Protein AF-A0A7S2YG00-F1 (afdb_monomer)

InterPro domains:
  IPR053159 Hybrid Signal Transduction Histidine Kinase [PTHR43642] (4-120)

Sequence (127 aa):
LPLKASKLNVMMEFVKVRLGLLGKTDEEILALPPMTNHRKMQCMEFLSLGFISSFRQKLPLTPVYAYRSVLLSLRYGIHETTAISLAVYAMTLCGLHIDVNEGYRYGRLALEMADRSNSPKVISLAY

Solvent-accessible surface area (backbone atoms only — not comparable to full-atom values): 6929 Å² total; per-residue (Å²): 131,81,93,74,69,47,73,65,54,44,50,53,40,51,50,51,40,52,62,73,48,59,93,61,51,72,66,61,62,70,65,45,52,69,49,73,53,64,73,55,52,53,48,47,53,53,30,49,54,50,24,56,57,26,51,78,68,67,41,91,55,28,63,44,32,26,34,51,41,39,53,46,27,77,73,53,20,45,50,83,63,36,26,62,15,34,32,52,51,12,48,48,24,42,77,68,67,74,40,52,67,62,11,51,50,35,36,52,51,17,50,54,47,41,69,73,59,78,45,71,68,51,57,65,74,74,109

Organism: NCBI:txid265537

Radius of gyration: 13.66 Å; Cα contacts (8 Å, |Δi|>4): 137; chains: 1; bounding box: 35×29×36 Å

Nearest PDB structures (foldseek):
  3u3w-assembly1_B  TM=5.295E-01  e=7.340E+00  Bacillus thuringiensis Bt407
  5jub-assembly1_B  TM=4.448E-01  e=6.610E+00  Streptococcus thermophilus LMD-9
  6az6-assembly1_B  TM=2.942E-01  e=1.609E+00  Streptococcus agalactiae
  6az6-assembly1_A  TM=2.930E-01  e=3.528E+00  Streptococcus agalactiae

pLDDT: mean 88.35, std 15.36, range [32.62, 98.19]

Mean 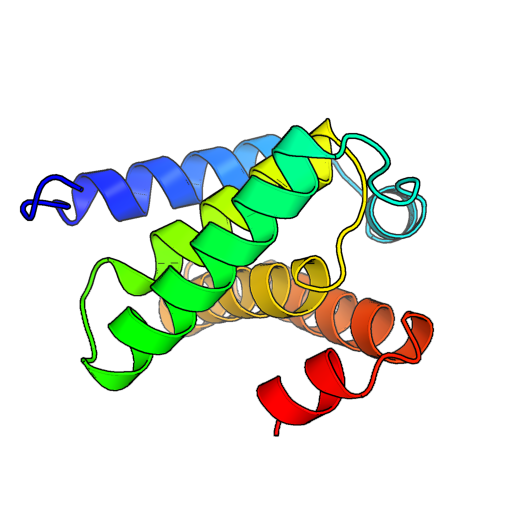predicted aligned error: 5.22 Å

Foldseek 3Di:
DPPDPDPVNVVVLLVVLCVLCPPPDLVNLLPFAAFDDPVLLVLLVVLVVVLVVCVVVVNPCNLSSLSVNCVSCSPRNDDLCVLVSLLSSLCCCCVVVVHPVVSVVSNVSSVVSNVVVPDVVSVVVVD

Secondary structure (DSSP, 8-state):
--S---HHHHHHHHHHHHHHHTT--HHHHHTPPBP--HHHHHHHHHHHHHHHHHHHTT-TTHHHHHHHHHHHHHHH-B-TTHHHHHHHHHHHHHHTTS-HHHHHHHHHHHHHHHHHH--HHHHHHH-

Structure (mmCIF, N/CA/C/O backbone):
data_AF-A0A7S2YG00-F1
#
_entry.id   AF-A0A7S2YG00-F1
#
loop_
_atom_site.group_PDB
_atom_site.id
_atom_site.type_symbol
_atom_site.label_atom_id
_atom_site.label_alt_id
_atom_site.label_comp_id
_atom_site.label_asym_id
_atom_site.label_entity_id
_atom_site.label_seq_id
_atom_site.pdbx_PDB_ins_code
_atom_site.Cartn_x
_atom_site.Cartn_y
_atom_site.Cartn_z
_atom_site.occupancy
_atom_site.B_iso_or_equiv
_atom_site.auth_seq_id
_atom_site.auth_comp_id
_atom_site.auth_asym_id
_atom_site.auth_atom_id
_atom_site.pdbx_PDB_model_num
ATOM 1 N N . LEU A 1 1 ? 19.460 -10.970 3.753 1.00 44.06 1 LEU A N 1
ATOM 2 C CA . LEU A 1 1 ? 18.571 -11.145 2.576 1.00 44.06 1 LEU A CA 1
ATOM 3 C C . LEU A 1 1 ? 19.381 -11.760 1.439 1.00 44.06 1 LEU A C 1
ATOM 5 O O . LEU A 1 1 ? 20.528 -11.353 1.299 1.00 44.06 1 LEU A O 1
ATOM 9 N N . PRO A 1 2 ? 18.857 -12.705 0.637 1.00 36.28 2 PRO A N 1
ATOM 10 C CA . PRO A 1 2 ? 19.621 -13.251 -0.478 1.00 36.28 2 PRO A CA 1
ATOM 11 C C . PRO A 1 2 ? 19.744 -12.197 -1.589 1.00 36.28 2 PRO A C 1
ATOM 13 O O . PRO A 1 2 ? 18.747 -11.685 -2.092 1.00 36.28 2 PRO A O 1
ATOM 16 N N . LEU A 1 3 ? 20.985 -11.891 -1.973 1.00 48.59 3 LEU A N 1
ATOM 17 C CA . LEU A 1 3 ? 21.408 -10.865 -2.942 1.00 48.59 3 LEU A CA 1
ATOM 18 C C . LEU A 1 3 ? 21.035 -11.164 -4.416 1.00 48.59 3 LEU A C 1
ATOM 20 O O . LEU A 1 3 ? 21.510 -10.492 -5.324 1.00 48.59 3 LEU A O 1
ATOM 24 N N . LYS A 1 4 ? 20.158 -12.143 -4.676 1.00 49.31 4 LYS A N 1
ATOM 25 C CA . LYS A 1 4 ? 19.622 -12.467 -6.011 1.00 49.31 4 LYS A CA 1
ATOM 26 C C . LYS A 1 4 ? 18.100 -12.334 -6.028 1.00 49.31 4 LYS A C 1
ATOM 28 O O . LYS A 1 4 ? 17.365 -13.298 -6.226 1.00 49.31 4 LYS A O 1
ATOM 33 N N . ALA A 1 5 ? 17.608 -11.118 -5.825 1.00 54.69 5 ALA A N 1
ATOM 34 C CA . ALA A 1 5 ? 16.251 -10.790 -6.235 1.00 54.69 5 ALA A CA 1
ATOM 35 C C . ALA A 1 5 ? 16.222 -10.707 -7.771 1.00 54.69 5 ALA A C 1
ATOM 37 O O . ALA A 1 5 ? 16.642 -9.719 -8.365 1.00 54.69 5 ALA A O 1
ATOM 38 N N . SER A 1 6 ? 15.783 -11.787 -8.417 1.00 74.69 6 SER A N 1
ATOM 39 C CA . SER A 1 6 ? 15.516 -11.810 -9.858 1.00 74.69 6 SER A CA 1
ATOM 40 C C . SER A 1 6 ? 14.376 -10.840 -10.197 1.00 74.69 6 SER A C 1
ATOM 42 O O . SER A 1 6 ? 13.470 -10.660 -9.382 1.00 74.69 6 SER A O 1
ATOM 44 N N . LYS A 1 7 ? 14.361 -10.267 -11.411 1.00 78.88 7 LYS A N 1
ATOM 45 C CA . LYS A 1 7 ? 13.209 -9.506 -11.945 1.00 78.88 7 LYS A CA 1
ATOM 46 C C . LYS A 1 7 ? 11.885 -10.271 -11.771 1.00 78.88 7 LYS A C 1
ATOM 48 O O . LYS A 1 7 ? 10.855 -9.661 -11.509 1.00 78.88 7 LYS A O 1
ATOM 53 N N . LEU A 1 8 ? 11.935 -11.607 -11.820 1.00 84.62 8 LEU A N 1
ATOM 54 C CA . LEU A 1 8 ? 10.800 -12.492 -11.537 1.00 84.62 8 LEU A CA 1
ATOM 55 C C . LEU A 1 8 ? 10.224 -12.290 -10.133 1.00 84.62 8 LEU A C 1
ATOM 57 O O . LEU A 1 8 ? 9.010 -12.272 -9.975 1.00 84.62 8 LEU A O 1
ATOM 61 N N . ASN A 1 9 ? 11.066 -12.096 -9.117 1.00 84.56 9 ASN A N 1
ATOM 62 C CA . ASN A 1 9 ? 10.594 -11.863 -7.754 1.00 84.56 9 ASN A CA 1
ATOM 63 C C . ASN A 1 9 ? 9.840 -10.538 -7.660 1.00 84.56 9 ASN A C 1
ATOM 65 O O . ASN A 1 9 ? 8.778 -10.496 -7.054 1.00 84.56 9 ASN A O 1
ATOM 69 N N . VAL A 1 10 ? 10.348 -9.483 -8.302 1.00 90.38 10 VAL A N 1
ATOM 70 C CA . VAL A 1 10 ? 9.665 -8.180 -8.348 1.00 90.38 10 VAL A CA 1
ATOM 71 C C . VAL A 1 10 ? 8.291 -8.322 -9.004 1.00 90.38 10 VAL A C 1
ATOM 73 O O . VAL A 1 10 ? 7.295 -7.884 -8.434 1.00 90.38 10 VAL A O 1
ATOM 76 N N . MET A 1 11 ? 8.225 -9.019 -10.142 1.00 91.25 11 MET A N 1
ATOM 77 C CA . MET A 1 11 ? 6.967 -9.289 -10.845 1.00 91.25 11 MET A CA 1
ATOM 78 C C . MET A 1 11 ? 5.991 -10.120 -10.006 1.00 91.25 11 MET A C 1
ATOM 80 O O . MET A 1 11 ? 4.809 -9.796 -9.940 1.00 91.25 11 MET A O 1
ATOM 84 N N . MET A 1 12 ? 6.463 -11.167 -9.324 1.00 93.06 12 MET A N 1
ATOM 85 C CA . MET A 1 12 ? 5.615 -11.981 -8.447 1.00 93.06 12 MET A CA 1
ATOM 86 C C . MET A 1 12 ? 5.030 -11.161 -7.295 1.00 93.06 12 MET A C 1
ATOM 88 O O . MET A 1 12 ? 3.866 -11.336 -6.948 1.00 93.06 12 MET A O 1
ATOM 92 N N . GLU A 1 13 ? 5.819 -10.276 -6.689 1.00 94.94 13 GLU A N 1
ATOM 93 C CA . GLU A 1 13 ? 5.339 -9.401 -5.618 1.00 94.94 13 GLU A CA 1
ATOM 94 C C . GLU A 1 13 ? 4.338 -8.363 -6.129 1.00 94.94 13 GLU A C 1
ATOM 96 O O . GLU A 1 13 ? 3.309 -8.151 -5.490 1.00 94.94 13 GLU A O 1
ATOM 101 N N . PHE A 1 14 ? 4.572 -7.799 -7.314 1.00 95.56 14 PHE A N 1
ATOM 102 C CA . PHE A 1 14 ? 3.615 -6.919 -7.980 1.00 95.56 14 PHE A CA 1
ATOM 103 C C . PHE A 1 14 ? 2.267 -7.619 -8.227 1.00 95.56 14 PHE A C 1
ATOM 105 O O . PHE A 1 14 ? 1.215 -7.090 -7.869 1.00 95.56 14 PHE A O 1
ATOM 112 N N . VAL A 1 15 ? 2.284 -8.845 -8.766 1.00 96.44 15 VAL A N 1
ATOM 113 C CA . VAL A 1 15 ? 1.059 -9.628 -9.009 1.00 96.44 15 VAL A CA 1
ATOM 114 C C . VAL A 1 15 ? 0.312 -9.914 -7.707 1.00 96.44 15 VAL A C 1
ATOM 116 O O . VAL A 1 15 ? -0.911 -9.806 -7.675 1.00 96.44 15 VAL A O 1
ATOM 119 N N . LYS A 1 16 ? 1.017 -10.229 -6.614 1.00 98.00 16 LYS A N 1
ATOM 120 C CA . LYS A 1 16 ? 0.378 -10.429 -5.304 1.00 98.00 16 LYS A CA 1
ATOM 121 C C . LYS A 1 16 ? -0.336 -9.173 -4.822 1.00 98.00 16 LYS A C 1
ATOM 123 O O . LYS A 1 16 ? -1.444 -9.291 -4.312 1.00 98.00 16 LYS A O 1
ATOM 128 N N . VAL A 1 17 ? 0.275 -7.996 -4.977 1.00 97.94 17 VAL A N 1
ATOM 129 C CA . VAL A 1 17 ? -0.371 -6.723 -4.620 1.00 97.94 17 VAL A CA 1
ATOM 130 C C . VAL A 1 17 ? -1.628 -6.521 -5.455 1.00 97.94 17 VAL A C 1
ATOM 132 O O . VAL A 1 17 ? -2.689 -6.274 -4.891 1.00 97.94 17 VAL A O 1
ATOM 135 N N . ARG A 1 18 ? -1.539 -6.723 -6.774 1.00 97.25 18 ARG A N 1
ATOM 136 C CA . ARG A 1 18 ? -2.689 -6.600 -7.674 1.00 97.25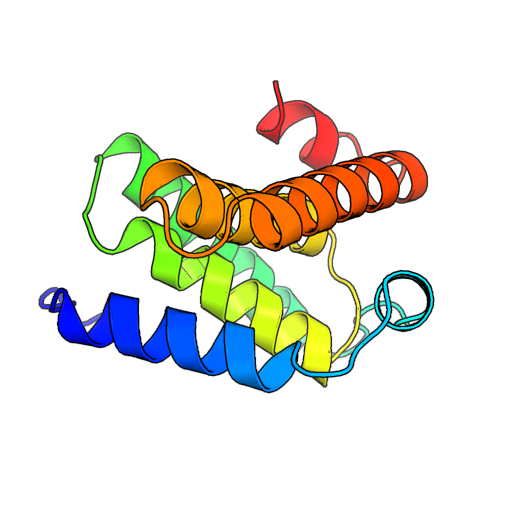 18 ARG A CA 1
ATOM 137 C C . ARG A 1 18 ? -3.835 -7.531 -7.279 1.00 97.25 18 ARG A C 1
ATOM 139 O O . ARG A 1 18 ? -4.975 -7.096 -7.231 1.00 97.25 18 ARG A O 1
ATOM 146 N N . LEU A 1 19 ? -3.537 -8.788 -6.947 1.00 97.75 19 LEU A N 1
ATOM 147 C CA . LEU A 1 19 ? -4.538 -9.744 -6.462 1.00 97.75 19 LEU A CA 1
ATOM 148 C C . LEU A 1 19 ? -5.104 -9.358 -5.090 1.00 97.75 19 LEU A C 1
ATOM 150 O O . LEU A 1 19 ? -6.294 -9.526 -4.859 1.00 97.75 19 LEU A O 1
ATOM 154 N N . GLY A 1 20 ? -4.275 -8.836 -4.183 1.00 97.38 20 GLY A N 1
ATOM 155 C CA . GLY A 1 20 ? -4.716 -8.393 -2.858 1.00 97.38 20 GLY A CA 1
ATOM 156 C C . GLY A 1 20 ? -5.608 -7.148 -2.889 1.00 97.38 20 GLY A C 1
ATOM 157 O O . GLY A 1 20 ? -6.434 -6.969 -1.994 1.00 97.38 20 GLY A O 1
ATOM 158 N N . LEU A 1 21 ? -5.444 -6.307 -3.911 1.00 97.00 21 LEU A N 1
ATOM 159 C CA . LEU A 1 21 ? -6.238 -5.100 -4.144 1.00 97.00 21 LEU A CA 1
ATOM 160 C C . LEU A 1 21 ? -7.430 -5.326 -5.083 1.00 97.00 21 LEU A C 1
ATOM 162 O O . LEU A 1 21 ? -8.298 -4.459 -5.179 1.00 97.00 21 LEU A O 1
ATOM 166 N N . LEU A 1 22 ? -7.487 -6.470 -5.770 1.00 95.50 22 LEU A N 1
ATOM 167 C CA . LEU A 1 22 ? -8.528 -6.759 -6.746 1.00 95.50 22 LEU A CA 1
ATOM 168 C C . LEU A 1 22 ? -9.913 -6.680 -6.095 1.00 95.50 22 LEU A C 1
ATOM 170 O O . LEU A 1 22 ? -10.186 -7.356 -5.104 1.00 95.50 22 LEU A O 1
ATOM 174 N N . GLY A 1 23 ? -10.781 -5.857 -6.681 1.00 94.19 23 GLY A N 1
ATOM 175 C CA . GLY A 1 23 ? -12.154 -5.665 -6.217 1.00 94.19 23 GLY A CA 1
ATOM 176 C C . GLY A 1 23 ? -12.301 -4.790 -4.971 1.00 94.19 23 GLY A C 1
ATOM 177 O O . GLY A 1 23 ? -13.428 -4.623 -4.524 1.00 94.19 23 GLY A O 1
ATOM 178 N N . LYS A 1 24 ? -11.213 -4.228 -4.422 1.00 96.31 24 LYS A N 1
ATOM 179 C CA . LYS A 1 24 ? -11.286 -3.303 -3.284 1.00 96.31 24 LYS A CA 1
ATOM 180 C C . LYS A 1 24 ? -11.560 -1.880 -3.743 1.00 96.31 24 LYS A C 1
ATOM 182 O O . LYS A 1 24 ? -10.875 -1.409 -4.655 1.00 96.31 24 LYS A O 1
ATOM 187 N N . THR A 1 25 ? -12.498 -1.187 -3.105 1.00 97.31 25 THR A N 1
ATOM 188 C CA . THR A 1 25 ? -12.720 0.250 -3.339 1.00 97.31 25 THR A CA 1
ATOM 189 C C . THR A 1 25 ? -11.741 1.100 -2.532 1.00 97.31 25 THR A C 1
ATOM 191 O O . THR A 1 25 ? -11.085 0.617 -1.607 1.00 97.31 25 THR A O 1
ATOM 194 N N . ASP A 1 26 ? -11.612 2.376 -2.884 1.00 96.38 26 ASP A N 1
ATOM 195 C CA . ASP A 1 26 ? -10.723 3.297 -2.169 1.00 96.38 26 ASP A CA 1
ATOM 196 C C . ASP A 1 26 ? -11.204 3.515 -0.730 1.00 96.38 26 ASP A C 1
ATOM 198 O O . ASP A 1 26 ? -10.401 3.516 0.204 1.00 96.38 26 ASP A O 1
ATOM 202 N N . GLU A 1 27 ? -12.521 3.579 -0.533 1.00 96.06 27 GLU A N 1
ATOM 203 C CA . GLU A 1 27 ? -13.164 3.696 0.773 1.00 96.06 27 GLU A CA 1
ATOM 204 C C . GLU A 1 27 ? -12.869 2.482 1.655 1.00 96.06 27 GLU A C 1
ATOM 206 O O . GLU A 1 27 ? -12.544 2.645 2.829 1.00 96.06 27 GLU A O 1
ATOM 211 N N . GLU A 1 28 ? -12.923 1.267 1.100 1.00 96.88 28 GLU A N 1
ATOM 212 C CA . GLU A 1 28 ? -12.600 0.044 1.841 1.00 96.88 28 GLU A CA 1
ATOM 213 C C . GLU A 1 28 ? -11.140 0.016 2.297 1.00 96.88 28 GLU A C 1
ATOM 215 O O . GLU A 1 28 ? -10.842 -0.440 3.402 1.00 96.88 28 GLU A O 1
ATOM 220 N N . ILE A 1 29 ? -10.218 0.500 1.460 1.00 96.31 29 ILE A N 1
ATOM 221 C CA . ILE A 1 29 ? -8.795 0.550 1.804 1.00 96.31 29 ILE A CA 1
ATOM 222 C C . ILE A 1 29 ? -8.548 1.650 2.851 1.00 96.31 29 ILE A C 1
ATOM 224 O O . ILE A 1 29 ? -7.804 1.421 3.804 1.00 96.31 29 ILE A O 1
ATOM 228 N N . LEU A 1 30 ? -9.189 2.817 2.724 1.00 94.19 30 LEU A N 1
ATOM 229 C CA . LEU A 1 30 ? -9.111 3.912 3.704 1.00 94.19 30 LEU A CA 1
ATOM 230 C C . LEU A 1 30 ? -9.740 3.555 5.053 1.00 94.19 30 LEU A C 1
ATOM 232 O O . LEU A 1 30 ? -9.316 4.083 6.079 1.00 94.19 30 LEU A O 1
ATOM 236 N N . ALA A 1 31 ? -10.739 2.673 5.056 1.00 95.50 31 ALA A N 1
ATOM 237 C CA . ALA A 1 31 ? -11.417 2.200 6.257 1.00 95.50 31 ALA A CA 1
ATOM 238 C C . ALA A 1 31 ? -10.669 1.066 6.981 1.00 95.50 31 ALA A C 1
ATOM 240 O O . ALA A 1 31 ? -11.128 0.611 8.032 1.00 95.50 31 ALA A O 1
ATOM 241 N N . LEU A 1 32 ? -9.530 0.592 6.454 1.00 95.38 32 LEU A N 1
ATOM 242 C CA . LEU A 1 32 ? -8.724 -0.412 7.145 1.00 95.38 32 LEU A CA 1
ATOM 243 C C . LEU A 1 32 ? -8.298 0.108 8.531 1.00 95.38 32 LEU A C 1
ATOM 245 O O . LEU A 1 32 ? -7.829 1.243 8.651 1.00 95.38 32 LEU A O 1
ATOM 249 N N . PRO A 1 33 ? -8.416 -0.715 9.590 1.00 95.50 33 PRO A N 1
ATOM 250 C CA . PRO A 1 33 ? -8.050 -0.294 10.936 1.00 95.50 33 PRO A CA 1
ATOM 251 C C . PRO A 1 33 ? -6.542 -0.023 11.028 1.00 95.50 33 PRO A C 1
ATOM 253 O O . PRO A 1 33 ? -5.775 -0.572 10.233 1.00 95.50 33 PRO A O 1
ATOM 256 N N . PRO A 1 34 ? -6.074 0.763 12.012 1.00 95.06 34 PRO A N 1
ATOM 257 C CA . PRO A 1 34 ? -4.645 0.921 12.256 1.00 95.06 34 PRO A CA 1
ATOM 258 C C . PRO A 1 34 ? -3.990 -0.424 12.605 1.00 95.06 34 PRO A C 1
ATOM 260 O O . PRO A 1 34 ? -4.593 -1.285 13.250 1.00 95.06 34 PRO A O 1
ATOM 263 N N . MET A 1 35 ? -2.735 -0.606 12.194 1.00 95.88 35 MET A N 1
ATOM 264 C CA . MET A 1 35 ? -1.971 -1.815 12.490 1.00 95.88 35 MET A CA 1
ATOM 265 C C . MET A 1 35 ? -1.633 -1.897 13.982 1.00 95.88 35 MET A C 1
ATOM 267 O O . MET A 1 35 ? -0.881 -1.075 14.495 1.00 95.88 35 MET A O 1
ATOM 271 N N . THR A 1 36 ? -2.135 -2.926 14.669 1.00 96.25 36 THR A N 1
ATOM 272 C CA . THR A 1 36 ? -1.922 -3.126 16.119 1.00 96.25 36 THR A CA 1
ATOM 273 C C . THR A 1 36 ? -0.915 -4.229 16.450 1.00 96.25 36 THR A C 1
ATOM 275 O O . THR A 1 36 ? -0.416 -4.318 17.570 1.00 96.25 36 THR A O 1
ATOM 278 N N . ASN A 1 37 ? -0.581 -5.097 15.491 1.00 97.38 37 ASN A N 1
ATOM 279 C CA . ASN A 1 37 ? 0.358 -6.188 15.730 1.00 97.38 37 ASN A CA 1
ATOM 280 C C . ASN A 1 37 ? 1.808 -5.673 15.763 1.00 97.38 37 ASN A C 1
ATOM 282 O O . ASN A 1 37 ? 2.409 -5.443 14.712 1.00 97.38 37 ASN A O 1
ATOM 286 N N . HIS A 1 38 ? 2.401 -5.590 16.957 1.00 95.81 38 HIS A N 1
ATOM 287 C CA . HIS A 1 38 ? 3.765 -5.084 17.164 1.00 95.81 38 HIS A CA 1
ATOM 288 C C . HIS A 1 38 ? 4.830 -5.756 16.288 1.00 95.81 38 HIS A C 1
ATOM 290 O O . HIS A 1 38 ? 5.696 -5.080 15.734 1.00 95.81 38 HIS A O 1
ATOM 296 N N . ARG A 1 39 ? 4.757 -7.080 16.100 1.00 97.19 39 ARG A N 1
ATOM 297 C CA . ARG A 1 39 ? 5.722 -7.798 15.255 1.00 97.19 39 ARG A CA 1
ATOM 298 C C . ARG A 1 39 ? 5.605 -7.369 13.794 1.00 97.19 39 ARG A C 1
ATOM 300 O O . ARG A 1 39 ? 6.608 -7.315 13.090 1.00 97.19 39 ARG A O 1
ATOM 307 N N . LYS A 1 40 ? 4.391 -7.075 13.321 1.00 97.38 40 LYS A N 1
ATOM 308 C CA . LYS A 1 40 ? 4.166 -6.588 11.955 1.00 97.38 40 LYS A CA 1
ATOM 309 C C . LYS A 1 40 ? 4.589 -5.140 11.797 1.00 97.38 40 LYS A C 1
ATOM 311 O O . LYS A 1 40 ? 5.250 -4.861 10.808 1.00 97.38 40 LYS A O 1
ATOM 316 N N . MET A 1 41 ? 4.348 -4.284 12.787 1.00 96.81 41 MET A N 1
ATOM 317 C CA . MET A 1 41 ? 4.870 -2.913 12.788 1.00 96.81 41 MET A CA 1
ATOM 318 C C . MET A 1 41 ? 6.401 -2.902 12.676 1.00 96.81 41 MET A C 1
ATOM 320 O O . MET A 1 41 ? 6.952 -2.249 11.800 1.00 96.81 41 MET A O 1
ATOM 324 N N . GLN A 1 42 ? 7.102 -3.735 13.452 1.00 96.56 42 GLN A N 1
ATOM 325 C CA . GLN A 1 42 ? 8.559 -3.892 13.323 1.00 96.56 42 GLN A CA 1
ATOM 326 C C . GLN A 1 42 ? 8.986 -4.394 11.935 1.00 96.56 42 GLN A C 1
ATOM 328 O O . GLN A 1 42 ? 10.012 -3.968 11.404 1.00 96.56 42 GLN A O 1
ATOM 333 N N . CYS A 1 43 ? 8.207 -5.290 11.316 1.00 97.06 43 CYS A N 1
ATOM 334 C CA . CYS A 1 43 ? 8.445 -5.670 9.925 1.00 97.06 43 CYS A CA 1
ATOM 335 C C . CYS A 1 43 ? 8.267 -4.480 8.971 1.00 97.06 43 CYS A C 1
ATOM 337 O O . CYS A 1 43 ? 9.070 -4.349 8.053 1.00 97.06 43 CYS A O 1
ATOM 339 N N . MET A 1 44 ? 7.265 -3.618 9.176 1.00 96.44 44 MET A N 1
ATOM 340 C CA . MET A 1 44 ? 7.065 -2.416 8.357 1.00 96.44 44 MET A CA 1
ATOM 341 C C . MET A 1 44 ? 8.260 -1.462 8.461 1.00 96.44 44 MET A C 1
ATOM 343 O O . MET A 1 44 ? 8.733 -0.983 7.432 1.00 96.44 44 MET A O 1
ATOM 347 N N . GLU A 1 45 ? 8.803 -1.253 9.664 1.00 94.31 45 GLU A N 1
ATOM 348 C CA . GLU A 1 45 ? 10.020 -0.452 9.877 1.00 94.31 45 GLU A CA 1
ATOM 349 C C . GLU A 1 45 ? 11.225 -1.033 9.131 1.00 94.31 45 GLU A C 1
ATOM 351 O O . GLU A 1 45 ? 11.937 -0.330 8.412 1.00 94.31 45 GLU A O 1
ATOM 356 N N . PHE A 1 46 ? 11.425 -2.349 9.230 1.00 95.62 46 PHE A N 1
ATOM 357 C CA . PHE A 1 46 ? 12.494 -3.031 8.507 1.00 95.62 46 PHE A CA 1
ATOM 358 C C . PHE A 1 46 ? 12.359 -2.874 6.986 1.00 95.62 46 PHE A C 1
ATOM 360 O O . PHE A 1 46 ? 13.341 -2.594 6.294 1.00 95.62 46 PHE A O 1
ATOM 367 N N . LEU A 1 47 ? 11.142 -3.039 6.457 1.00 95.19 47 LEU A N 1
ATOM 368 C CA . LEU A 1 47 ? 10.862 -2.850 5.035 1.00 95.19 47 LEU A CA 1
ATOM 369 C C . LEU A 1 47 ? 11.110 -1.398 4.609 1.00 95.19 47 LEU A C 1
ATOM 371 O O . LEU A 1 47 ? 11.684 -1.183 3.546 1.00 95.19 47 LEU A O 1
ATOM 375 N N . SER A 1 48 ? 10.751 -0.420 5.443 1.00 93.38 48 SER A N 1
ATOM 376 C CA . SER A 1 48 ? 10.995 1.008 5.203 1.00 93.38 48 SER A CA 1
ATOM 377 C C . SER A 1 48 ? 12.488 1.329 5.088 1.00 93.38 48 SER A C 1
ATOM 379 O O . SER A 1 48 ? 12.937 1.928 4.110 1.00 93.38 48 SER A O 1
ATOM 381 N N . LEU A 1 49 ? 13.294 0.844 6.036 1.00 93.12 49 LEU A N 1
ATOM 382 C CA . LEU A 1 49 ? 14.749 1.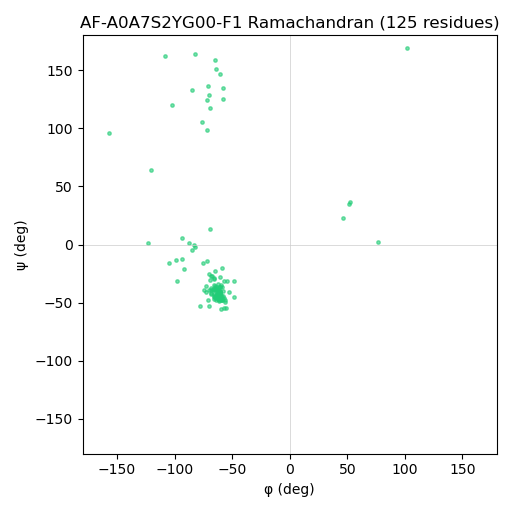009 6.003 1.00 93.12 49 LEU A CA 1
ATOM 383 C C . LEU A 1 49 ? 15.371 0.329 4.775 1.00 93.12 49 LEU A C 1
ATOM 385 O O . LEU A 1 49 ? 16.232 0.906 4.104 1.00 93.12 49 LEU A O 1
ATOM 389 N N . GLY A 1 50 ? 14.907 -0.882 4.450 1.00 92.25 50 GLY A N 1
ATOM 390 C CA . GLY A 1 50 ? 15.315 -1.608 3.248 1.00 92.25 50 GLY A CA 1
ATOM 391 C C . GLY A 1 50 ? 14.972 -0.852 1.964 1.00 92.25 50 GLY A C 1
ATOM 392 O O . GLY A 1 50 ? 15.813 -0.748 1.065 1.00 92.25 50 GLY A O 1
ATOM 393 N N . PHE A 1 51 ? 13.777 -0.263 1.898 1.00 92.81 51 PHE A N 1
ATOM 394 C CA . PHE A 1 51 ? 13.335 0.579 0.792 1.00 92.81 51 PHE A CA 1
ATOM 395 C C . PHE A 1 51 ? 14.257 1.789 0.613 1.00 92.81 51 PHE A C 1
ATOM 397 O O . PHE A 1 51 ? 14.846 1.936 -0.452 1.00 92.81 51 PHE A O 1
ATOM 404 N N . ILE A 1 52 ? 14.472 2.596 1.656 1.00 90.75 52 ILE A N 1
ATOM 405 C CA . ILE A 1 52 ? 15.306 3.809 1.580 1.00 90.75 52 ILE A CA 1
ATOM 406 C C . ILE A 1 52 ? 16.740 3.471 1.144 1.00 90.75 52 ILE A C 1
ATOM 408 O O . ILE A 1 52 ? 17.305 4.123 0.262 1.00 90.75 52 ILE A O 1
ATOM 412 N N . SER A 1 53 ? 17.332 2.432 1.740 1.00 91.25 53 SER A N 1
ATOM 413 C CA . SER A 1 53 ? 18.697 1.999 1.425 1.00 91.25 53 SER A CA 1
ATOM 414 C C . SER A 1 53 ? 18.839 1.511 -0.021 1.00 91.25 53 SER A C 1
ATOM 416 O O . SER A 1 53 ? 19.787 1.882 -0.719 1.00 91.25 53 SER A O 1
ATOM 418 N N . SER A 1 54 ? 17.888 0.700 -0.494 1.00 90.81 54 SER A N 1
ATOM 419 C CA . SER A 1 54 ? 17.905 0.164 -1.860 1.00 90.81 54 SER A CA 1
ATOM 420 C C . SER A 1 54 ? 17.578 1.217 -2.918 1.00 90.81 54 SER A C 1
ATOM 422 O O . SER A 1 54 ? 18.215 1.219 -3.973 1.00 90.81 54 SER A O 1
ATOM 424 N N . PHE A 1 55 ? 16.676 2.152 -2.608 1.00 88.12 55 PHE A N 1
ATOM 425 C CA . PHE A 1 55 ? 16.309 3.268 -3.477 1.00 88.12 55 PHE A CA 1
ATOM 426 C C . PHE A 1 55 ? 17.509 4.173 -3.760 1.00 88.12 55 PHE A C 1
ATOM 428 O O . PHE A 1 55 ? 17.813 4.453 -4.919 1.00 88.12 55 PHE A O 1
ATOM 435 N N . ARG A 1 56 ? 18.268 4.547 -2.720 1.00 89.31 56 ARG A N 1
ATOM 436 C CA . ARG A 1 56 ? 19.498 5.352 -2.862 1.00 89.31 56 ARG A CA 1
ATOM 437 C C . ARG A 1 56 ? 20.553 4.676 -3.737 1.00 89.31 56 ARG A C 1
ATOM 439 O O . ARG A 1 56 ? 21.259 5.345 -4.483 1.00 89.31 56 ARG A O 1
ATOM 446 N N . GLN A 1 57 ? 20.628 3.351 -3.674 1.00 91.19 57 GLN A N 1
ATOM 447 C CA . GLN A 1 57 ? 21.542 2.537 -4.477 1.00 91.19 57 GLN A CA 1
ATOM 448 C C . GLN A 1 57 ? 20.967 2.150 -5.851 1.00 91.19 57 GLN A C 1
ATOM 450 O O . GLN A 1 57 ? 21.623 1.430 -6.601 1.00 91.19 57 GLN A O 1
ATOM 455 N N . LYS A 1 58 ? 19.749 2.602 -6.188 1.00 87.31 58 LYS A N 1
ATOM 456 C CA . LYS A 1 58 ? 19.032 2.274 -7.432 1.00 87.31 58 LYS A CA 1
ATOM 457 C C . LYS A 1 58 ? 18.937 0.765 -7.685 1.00 87.31 58 LYS A C 1
ATOM 459 O O . LYS A 1 58 ? 19.019 0.303 -8.824 1.00 87.31 58 LYS A O 1
ATOM 464 N N . LEU A 1 59 ? 18.773 -0.027 -6.623 1.00 88.38 59 LEU A N 1
ATOM 465 C CA . LEU A 1 59 ? 18.713 -1.479 -6.760 1.00 88.38 59 LEU A CA 1
ATOM 466 C C . LEU A 1 59 ? 17.392 -1.896 -7.430 1.00 88.38 59 LEU A C 1
ATOM 468 O O . LEU A 1 59 ? 16.327 -1.442 -7.002 1.00 88.38 59 LEU A O 1
ATOM 472 N N . PRO A 1 60 ? 17.404 -2.836 -8.395 1.00 85.06 60 PRO A N 1
ATOM 473 C CA . PRO A 1 60 ? 16.186 -3.304 -9.070 1.00 85.06 60 PRO A CA 1
ATOM 474 C C . PRO A 1 60 ? 15.120 -3.901 -8.137 1.00 85.06 60 PRO 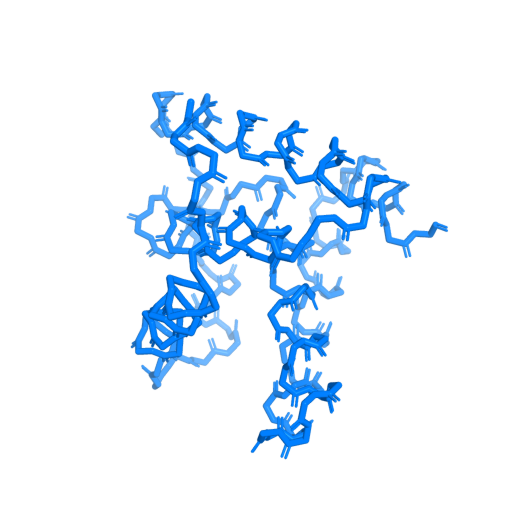A C 1
ATOM 476 O O . PRO A 1 60 ? 13.953 -3.995 -8.499 1.00 85.06 60 PRO A O 1
ATOM 479 N N . LEU A 1 61 ? 15.518 -4.321 -6.935 1.00 84.25 61 LEU A N 1
ATOM 480 C CA . LEU A 1 61 ? 14.645 -4.935 -5.933 1.00 84.25 61 LEU A CA 1
ATOM 481 C C . LEU A 1 61 ? 13.896 -3.924 -5.054 1.00 84.25 61 LEU A C 1
ATOM 483 O O . LEU A 1 61 ? 13.064 -4.333 -4.251 1.00 84.25 61 LEU A O 1
ATOM 487 N N . THR A 1 62 ? 14.173 -2.626 -5.200 1.00 89.94 62 THR A N 1
ATOM 488 C CA . THR A 1 62 ? 13.581 -1.558 -4.379 1.00 89.94 62 THR A CA 1
ATOM 489 C C . THR A 1 62 ? 12.049 -1.650 -4.249 1.00 89.94 62 THR A C 1
ATOM 491 O O . THR A 1 62 ? 11.554 -1.587 -3.121 1.00 89.94 62 THR A O 1
ATOM 494 N N . PRO A 1 63 ? 11.271 -1.898 -5.326 1.00 92.75 63 PRO A N 1
ATOM 495 C CA . PRO A 1 63 ? 9.810 -1.951 -5.225 1.00 92.75 63 PRO A CA 1
ATOM 496 C C . PRO A 1 63 ? 9.280 -3.108 -4.365 1.00 92.75 63 PRO A C 1
ATOM 498 O O . PRO A 1 63 ? 8.186 -3.011 -3.816 1.00 92.75 63 PRO A O 1
ATOM 501 N N . VAL A 1 64 ? 10.055 -4.185 -4.181 1.00 94.62 64 VAL A N 1
ATOM 502 C CA . VAL A 1 64 ? 9.639 -5.356 -3.384 1.00 94.62 64 VAL A CA 1
ATOM 503 C C . VAL A 1 64 ? 9.344 -4.975 -1.938 1.00 94.62 64 VAL A C 1
ATOM 505 O O . VAL A 1 64 ? 8.406 -5.511 -1.348 1.00 94.62 64 VAL A O 1
ATOM 508 N N . TYR A 1 65 ? 10.112 -4.044 -1.367 1.00 95.25 65 TYR A N 1
ATOM 509 C CA . TYR A 1 65 ? 9.874 -3.577 -0.004 1.00 95.25 65 TYR A CA 1
ATOM 510 C C . TYR A 1 65 ? 8.510 -2.894 0.118 1.00 95.25 65 TYR A C 1
ATOM 512 O O . TYR A 1 65 ? 7.742 -3.227 1.017 1.00 95.25 65 TYR A O 1
ATOM 520 N N . ALA A 1 66 ? 8.176 -2.019 -0.833 1.00 95.81 66 ALA A N 1
ATOM 521 C CA . ALA A 1 66 ? 6.881 -1.350 -0.884 1.00 95.81 66 ALA A CA 1
ATOM 522 C C . ALA A 1 66 ? 5.735 -2.345 -1.118 1.00 95.81 66 ALA A C 1
ATOM 524 O O . ALA A 1 66 ? 4.744 -2.325 -0.396 1.00 95.81 66 ALA A O 1
ATOM 525 N N . TYR A 1 67 ? 5.877 -3.282 -2.058 1.00 97.50 67 TYR A N 1
ATOM 526 C CA . TYR A 1 67 ? 4.838 -4.283 -2.324 1.00 97.50 67 TYR A CA 1
ATOM 527 C C . TYR A 1 67 ? 4.551 -5.157 -1.101 1.00 97.50 67 TYR A C 1
ATOM 529 O O . TYR A 1 67 ? 3.395 -5.421 -0.768 1.00 97.50 67 TYR A O 1
ATOM 537 N N . ARG A 1 68 ? 5.597 -5.563 -0.376 1.00 97.38 68 ARG A N 1
ATOM 538 C CA . ARG A 1 68 ? 5.447 -6.306 0.880 1.00 97.38 68 ARG A CA 1
ATOM 539 C C . ARG A 1 68 ? 4.765 -5.477 1.960 1.00 97.38 68 ARG A C 1
ATOM 541 O O . ARG A 1 68 ? 3.934 -6.031 2.675 1.00 97.38 68 ARG A O 1
ATOM 548 N N . SER A 1 69 ? 5.072 -4.186 2.048 1.00 97.12 69 SER A N 1
ATOM 549 C CA . SER A 1 69 ? 4.378 -3.264 2.946 1.00 97.12 69 SER A CA 1
ATOM 550 C C . SER A 1 69 ? 2.889 -3.168 2.607 1.00 97.12 69 SER A C 1
ATOM 552 O O . SER A 1 69 ? 2.075 -3.355 3.503 1.00 97.12 69 SER A O 1
ATOM 554 N N . VAL A 1 70 ? 2.507 -3.010 1.331 1.00 97.88 70 VAL A N 1
ATOM 555 C CA . VAL A 1 70 ? 1.086 -3.014 0.923 1.00 97.88 70 VAL A CA 1
ATOM 556 C C . VAL A 1 70 ? 0.393 -4.308 1.357 1.00 97.88 70 VAL A C 1
ATOM 558 O O . VAL A 1 70 ? -0.650 -4.266 2.003 1.00 97.88 70 VAL A O 1
ATOM 561 N N . LEU A 1 71 ? 0.990 -5.469 1.071 1.00 98.19 71 LEU A N 1
ATOM 562 C CA . LEU A 1 71 ? 0.421 -6.770 1.446 1.00 98.19 71 LEU A CA 1
ATOM 563 C C . LEU A 1 71 ? 0.266 -6.946 2.963 1.00 98.19 71 LEU A C 1
ATOM 565 O O . LEU A 1 71 ? -0.693 -7.570 3.419 1.00 98.19 71 LEU A O 1
ATOM 569 N N . LEU A 1 72 ? 1.211 -6.427 3.751 1.00 97.88 72 LEU A N 1
ATOM 570 C CA . LEU A 1 72 ? 1.099 -6.430 5.206 1.00 97.88 72 LEU A CA 1
ATOM 571 C C . LEU A 1 72 ? -0.010 -5.494 5.676 1.00 97.88 72 LEU A C 1
ATOM 573 O O . LEU A 1 72 ? -0.788 -5.908 6.534 1.00 97.88 72 LEU A O 1
ATOM 577 N N . SER A 1 73 ? -0.131 -4.302 5.094 1.00 97.25 73 SER A N 1
ATOM 578 C CA . SER A 1 73 ? -1.183 -3.357 5.460 1.00 97.25 73 SER A CA 1
ATOM 579 C C . SER A 1 73 ? -2.579 -3.896 5.152 1.00 97.25 73 SER A C 1
ATOM 581 O O . SER A 1 73 ? -3.467 -3.832 5.997 1.00 97.25 73 SER A O 1
ATOM 583 N N . LEU A 1 74 ? -2.758 -4.546 3.997 1.00 97.31 74 LEU A N 1
ATOM 584 C CA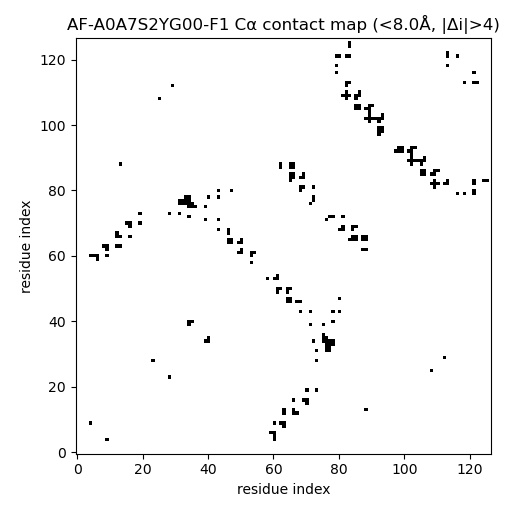 . LEU A 1 74 ? -4.024 -5.191 3.629 1.00 97.31 74 LEU A CA 1
ATOM 585 C C . LEU A 1 74 ? -4.443 -6.300 4.602 1.00 97.31 74 LEU A C 1
ATOM 587 O O . LEU A 1 74 ? -5.630 -6.587 4.732 1.00 97.31 74 LEU A O 1
ATOM 591 N N . ARG A 1 75 ? -3.480 -6.948 5.266 1.00 97.38 75 ARG A N 1
ATOM 592 C CA . ARG A 1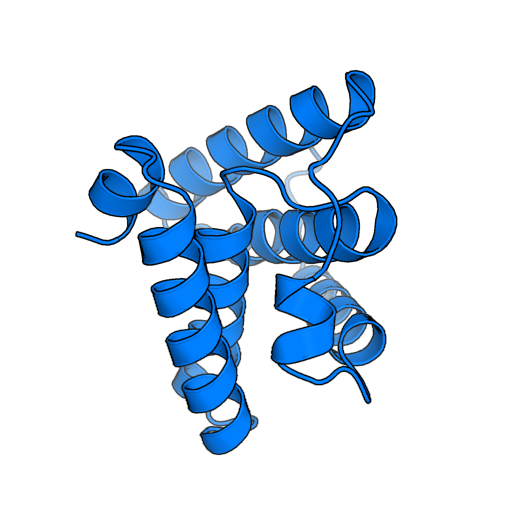 75 ? -3.742 -8.082 6.162 1.00 97.38 75 ARG A CA 1
ATOM 593 C C . ARG A 1 75 ? -3.800 -7.701 7.638 1.00 97.38 75 ARG A C 1
ATOM 595 O O . ARG A 1 75 ? -4.481 -8.379 8.402 1.00 97.38 75 ARG A O 1
ATOM 602 N N . TYR A 1 76 ? -3.039 -6.695 8.051 1.00 97.69 76 TYR A N 1
ATOM 603 C CA . TYR A 1 76 ? -2.823 -6.370 9.461 1.00 97.69 76 TYR A CA 1
ATOM 604 C C . TYR A 1 76 ? -3.208 -4.937 9.833 1.00 97.69 76 TYR A C 1
ATOM 606 O O . TYR A 1 76 ? -3.055 -4.587 10.999 1.00 97.69 76 TYR A O 1
ATOM 614 N N . GLY A 1 77 ? -3.719 -4.142 8.890 1.00 96.25 77 GLY A N 1
ATOM 615 C CA . GLY A 1 77 ? -4.141 -2.761 9.114 1.00 96.25 77 GLY A CA 1
ATOM 616 C C . GLY A 1 77 ? -3.137 -1.722 8.611 1.00 96.25 77 GLY A C 1
ATOM 617 O O . GLY A 1 77 ? -2.007 -2.043 8.250 1.00 96.25 77 GLY A O 1
ATOM 618 N N . ILE A 1 78 ? -3.548 -0.457 8.586 1.00 94.75 78 ILE A N 1
ATOM 619 C CA . ILE A 1 78 ? -2.755 0.662 8.071 1.00 94.75 78 ILE A CA 1
ATOM 620 C C . ILE A 1 78 ? -1.582 0.967 9.011 1.00 94.75 78 ILE A C 1
ATOM 622 O O . ILE A 1 78 ? -1.747 1.171 10.212 1.00 94.75 78 ILE A O 1
ATOM 626 N N . HIS A 1 79 ? -0.385 1.033 8.436 1.00 94.25 79 HIS A N 1
ATOM 627 C CA . HIS A 1 79 ? 0.833 1.574 9.046 1.00 94.25 79 HIS A CA 1
ATOM 628 C C . HIS A 1 79 ? 1.214 2.925 8.414 1.00 94.25 79 HIS A C 1
ATOM 630 O O . HIS A 1 79 ? 0.808 3.186 7.279 1.00 94.25 79 HIS A O 1
ATOM 636 N N . GLU A 1 80 ? 2.068 3.732 9.060 1.00 90.62 80 GLU A N 1
ATOM 637 C CA . GLU A 1 80 ? 2.535 5.029 8.521 1.00 90.62 80 GLU A CA 1
ATOM 638 C C . GLU A 1 80 ? 3.158 4.912 7.117 1.00 90.62 80 GLU A C 1
ATOM 640 O O . GLU A 1 80 ? 3.001 5.783 6.269 1.00 90.62 80 GLU A O 1
ATOM 645 N N . THR A 1 81 ? 3.792 3.779 6.816 1.00 91.88 81 THR A N 1
ATOM 646 C CA . THR A 1 81 ? 4.433 3.518 5.519 1.00 91.88 81 THR A CA 1
ATOM 647 C C . THR A 1 81 ? 3.473 3.025 4.429 1.00 91.88 81 THR A C 1
ATOM 649 O O . THR A 1 81 ? 3.899 2.779 3.299 1.00 91.88 81 THR A O 1
ATOM 652 N N . THR A 1 82 ? 2.180 2.866 4.725 1.00 94.25 82 THR A N 1
ATOM 653 C CA . THR A 1 82 ? 1.195 2.339 3.759 1.00 94.25 82 THR A CA 1
ATOM 654 C C . THR A 1 82 ? 1.000 3.293 2.587 1.00 94.25 82 THR A C 1
ATOM 656 O O . THR A 1 82 ? 1.046 2.848 1.442 1.00 94.25 82 THR A O 1
ATOM 659 N N . ALA A 1 83 ? 0.863 4.594 2.866 1.00 94.19 83 ALA A N 1
ATOM 660 C CA . ALA A 1 83 ? 0.652 5.626 1.852 1.00 94.19 83 ALA A CA 1
ATOM 661 C C . ALA A 1 83 ? 1.782 5.628 0.811 1.00 94.19 83 ALA A C 1
ATOM 663 O O . ALA A 1 83 ? 1.544 5.416 -0.377 1.00 94.19 83 ALA A O 1
ATOM 664 N N . ILE A 1 84 ? 3.038 5.738 1.259 1.00 92.94 84 ILE A N 1
ATOM 665 C CA . ILE A 1 84 ? 4.197 5.712 0.356 1.00 92.94 84 ILE A CA 1
ATOM 666 C C . ILE A 1 84 ? 4.315 4.381 -0.402 1.00 92.94 84 ILE A C 1
ATOM 668 O O . ILE A 1 84 ? 4.698 4.353 -1.569 1.00 92.94 84 ILE A O 1
ATOM 672 N N . SER A 1 85 ? 3.933 3.264 0.221 1.00 95.69 85 SER A N 1
ATOM 673 C CA . SER A 1 85 ? 3.981 1.952 -0.432 1.00 95.69 85 SER A CA 1
ATOM 674 C C . SER A 1 85 ? 2.952 1.830 -1.564 1.00 95.69 85 SER A C 1
ATOM 676 O O . SER A 1 85 ? 3.263 1.267 -2.616 1.00 95.69 85 SER A O 1
ATOM 678 N N . LEU A 1 86 ? 1.756 2.402 -1.381 1.00 96.12 86 LEU A N 1
ATOM 679 C CA . LEU A 1 86 ? 0.745 2.528 -2.434 1.00 96.12 86 LEU A CA 1
ATOM 680 C C . LEU A 1 86 ? 1.197 3.480 -3.545 1.00 96.12 86 LEU A C 1
ATOM 682 O O . LEU A 1 86 ? 1.019 3.154 -4.716 1.00 96.12 86 LEU A O 1
ATOM 686 N N . ALA A 1 87 ? 1.863 4.587 -3.209 1.00 95.75 87 ALA A N 1
ATOM 687 C CA . ALA A 1 87 ? 2.436 5.490 -4.207 1.00 95.75 87 ALA A CA 1
ATOM 688 C C . ALA A 1 87 ? 3.489 4.786 -5.083 1.00 95.75 87 ALA A C 1
ATOM 690 O O . ALA A 1 87 ? 3.506 4.955 -6.300 1.00 95.75 87 ALA A O 1
ATOM 691 N N . VAL A 1 88 ? 4.339 3.929 -4.506 1.00 95.38 88 VAL A N 1
ATOM 692 C CA . VAL A 1 88 ? 5.309 3.125 -5.276 1.00 95.38 88 VAL A CA 1
ATOM 693 C C . VAL A 1 88 ? 4.617 2.115 -6.196 1.00 95.38 88 VAL A C 1
ATOM 695 O O . VAL A 1 88 ? 5.055 1.900 -7.331 1.00 95.38 88 VAL A O 1
ATOM 698 N N . TYR A 1 89 ? 3.522 1.506 -5.743 1.00 96.94 89 TYR A N 1
ATOM 699 C CA . TYR A 1 89 ? 2.705 0.638 -6.588 1.00 96.94 89 TYR A CA 1
ATOM 700 C C . TYR A 1 89 ? 2.060 1.414 -7.750 1.00 96.94 89 TYR A C 1
ATOM 702 O O . TYR A 1 89 ? 2.199 1.001 -8.902 1.00 96.94 89 TYR A O 1
ATOM 710 N N . ALA A 1 90 ? 1.480 2.583 -7.477 1.00 96.69 90 ALA A N 1
ATOM 711 C CA . ALA A 1 90 ? 0.946 3.504 -8.480 1.00 96.69 90 ALA A CA 1
ATOM 712 C C . ALA A 1 90 ? 2.001 3.923 -9.519 1.00 96.69 90 ALA A C 1
ATOM 714 O O . ALA A 1 90 ? 1.773 3.813 -10.723 1.00 96.69 90 ALA A O 1
ATOM 715 N N . MET A 1 91 ? 3.197 4.317 -9.067 1.00 94.94 91 MET A N 1
ATOM 716 C CA . MET A 1 91 ? 4.323 4.641 -9.950 1.00 94.94 91 MET A CA 1
ATOM 717 C C . MET A 1 91 ? 4.720 3.463 -10.839 1.00 94.94 91 MET A C 1
ATOM 719 O O . MET A 1 91 ? 5.078 3.666 -11.995 1.00 94.94 91 MET A O 1
ATOM 723 N N . THR A 1 92 ? 4.644 2.232 -10.326 1.00 94.44 92 THR A N 1
ATOM 724 C CA . THR A 1 92 ? 4.926 1.033 -11.127 1.00 94.44 92 THR A CA 1
ATOM 725 C C . THR A 1 92 ? 3.891 0.867 -12.238 1.00 94.44 92 THR A C 1
ATOM 727 O O . THR A 1 92 ? 4.266 0.639 -13.386 1.00 94.44 92 THR A O 1
ATOM 730 N N . LEU A 1 93 ? 2.601 1.001 -11.910 1.00 95.44 93 LEU A N 1
ATOM 731 C CA . LEU A 1 93 ? 1.503 0.886 -12.872 1.00 95.44 93 LEU A CA 1
ATO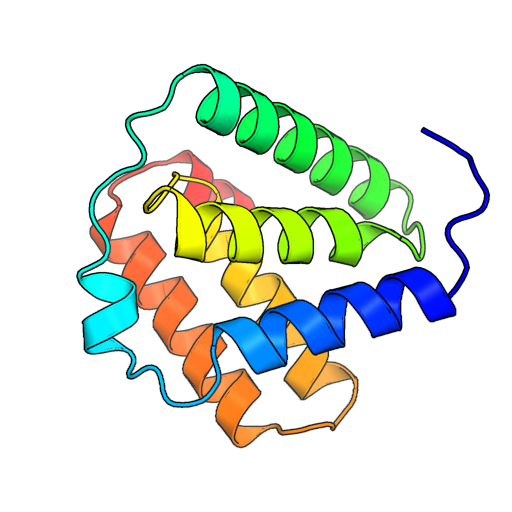M 732 C C . LEU A 1 93 ? 1.625 1.914 -14.002 1.00 95.44 93 LEU A C 1
ATOM 734 O O . LEU A 1 93 ? 1.550 1.540 -15.175 1.00 95.44 93 LEU A O 1
ATOM 738 N N . CYS A 1 94 ? 1.879 3.178 -13.650 1.00 93.88 94 CYS A N 1
ATOM 739 C CA . CYS A 1 94 ? 2.054 4.262 -14.613 1.00 93.88 94 CYS A CA 1
ATOM 740 C C . CYS A 1 94 ? 3.360 4.129 -15.406 1.00 93.88 94 CYS A C 1
ATOM 742 O O . CYS A 1 94 ? 3.344 4.142 -16.632 1.00 93.88 94 CYS A O 1
ATOM 744 N N . GLY A 1 95 ? 4.498 3.981 -14.723 1.00 90.50 95 GLY A N 1
ATOM 745 C CA . GLY A 1 95 ? 5.823 3.997 -15.348 1.00 90.50 95 GLY A CA 1
ATOM 746 C C . GLY A 1 95 ? 6.070 2.819 -16.289 1.00 90.50 95 GLY A C 1
ATOM 747 O O . GLY A 1 95 ? 6.788 2.956 -17.278 1.00 90.50 95 GLY A O 1
ATOM 748 N N . LEU A 1 96 ? 5.443 1.670 -16.019 1.00 90.44 96 LEU A N 1
ATOM 749 C CA . LEU A 1 96 ? 5.492 0.503 -16.899 1.00 90.44 96 LEU A CA 1
ATOM 750 C C . LEU A 1 96 ? 4.323 0.440 -17.895 1.00 90.44 96 LEU A C 1
ATOM 752 O O . LEU A 1 96 ? 4.220 -0.551 -18.612 1.00 90.44 96 LEU A O 1
ATOM 756 N N . HIS A 1 97 ? 3.465 1.466 -17.958 1.00 89.75 97 HIS A N 1
ATOM 757 C CA . HIS A 1 97 ? 2.288 1.523 -18.838 1.00 89.75 97 HIS A CA 1
ATOM 758 C C . HIS A 1 97 ? 1.383 0.280 -18.727 1.00 89.75 97 HIS A C 1
ATOM 760 O O . HIS A 1 97 ? 0.820 -0.179 -19.718 1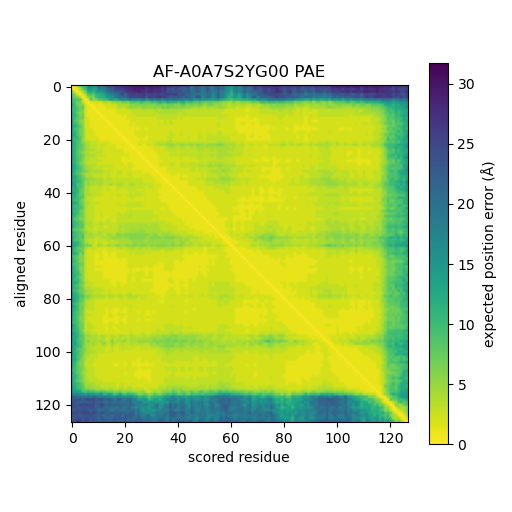.00 89.75 97 HIS A O 1
ATOM 766 N N . ILE A 1 98 ? 1.263 -0.289 -17.522 1.00 91.12 98 ILE A N 1
ATOM 767 C CA . ILE A 1 98 ? 0.465 -1.500 -17.279 1.00 91.12 98 ILE A CA 1
ATOM 768 C C . ILE A 1 98 ? -1.018 -1.137 -17.216 1.00 91.12 98 ILE A C 1
ATOM 770 O O . ILE A 1 98 ? -1.833 -1.734 -17.911 1.00 91.12 98 ILE A O 1
ATOM 774 N N . ASP A 1 99 ? -1.354 -0.169 -16.363 1.00 93.69 99 ASP A N 1
ATOM 775 C CA . ASP A 1 99 ? -2.705 0.366 -16.211 1.00 93.69 99 ASP A CA 1
ATOM 776 C C . ASP A 1 99 ? -2.608 1.775 -15.617 1.00 93.69 99 ASP A C 1
ATOM 778 O O . ASP A 1 99 ? -2.433 1.963 -14.412 1.00 93.69 99 ASP A O 1
ATOM 782 N N . VAL A 1 100 ? -2.642 2.783 -16.487 1.00 94.25 100 VAL A N 1
ATOM 783 C CA . VAL A 1 100 ? -2.440 4.184 -16.092 1.00 94.25 100 VAL A CA 1
ATOM 784 C C . VAL A 1 100 ? -3.612 4.704 -15.253 1.00 94.25 100 VAL A C 1
ATOM 786 O O . VAL A 1 100 ? -3.399 5.532 -14.370 1.00 94.25 100 VAL A O 1
ATOM 789 N N . ASN A 1 101 ? -4.829 4.197 -15.473 1.00 95.69 101 ASN A N 1
ATOM 790 C CA . ASN A 1 101 ? -6.012 4.626 -14.725 1.00 95.69 101 ASN A CA 1
ATOM 791 C C . ASN A 1 101 ? -5.953 4.123 -13.282 1.00 95.69 101 ASN A C 1
ATOM 793 O O . ASN A 1 101 ? -6.104 4.911 -12.348 1.00 95.69 101 ASN A O 1
ATOM 797 N N . GLU A 1 102 ? -5.652 2.836 -13.090 1.00 94.94 102 GLU A N 1
ATOM 798 C CA . GLU A 1 102 ? -5.428 2.280 -11.751 1.00 94.94 102 GLU A CA 1
ATOM 799 C C . GLU A 1 102 ? -4.194 2.905 -11.089 1.00 94.94 102 GLU A C 1
ATOM 801 O O . GLU A 1 102 ? -4.201 3.186 -9.891 1.00 94.94 102 GLU A O 1
ATOM 806 N N . GLY A 1 103 ? -3.146 3.197 -11.863 1.00 96.25 103 GLY A N 1
ATOM 807 C CA . GLY A 1 103 ? -1.984 3.930 -11.370 1.00 96.25 103 GLY A CA 1
ATOM 808 C C . GLY A 1 103 ? -2.350 5.319 -10.837 1.00 96.25 103 GLY A C 1
ATOM 809 O O . GLY A 1 103 ? -1.976 5.666 -9.717 1.00 96.25 103 GLY A O 1
ATOM 810 N N . TYR A 1 104 ? -3.139 6.095 -11.583 1.00 96.69 104 TYR A N 1
ATOM 811 C CA . TYR A 1 104 ? -3.634 7.399 -11.135 1.00 96.69 104 TYR A CA 1
ATOM 812 C C . TYR A 1 104 ? -4.493 7.280 -9.872 1.00 96.69 104 TYR A C 1
ATOM 814 O O . TYR A 1 104 ? -4.270 8.011 -8.904 1.00 96.69 104 TYR A O 1
ATOM 822 N N . ARG A 1 105 ? -5.428 6.325 -9.855 1.00 96.94 105 ARG A N 1
ATOM 823 C CA . ARG A 1 105 ? -6.303 6.040 -8.715 1.00 96.94 105 ARG A CA 1
ATOM 824 C C . ARG A 1 105 ? -5.501 5.752 -7.445 1.00 96.94 105 ARG A C 1
ATOM 826 O O . ARG A 1 105 ? -5.665 6.451 -6.449 1.00 96.94 105 ARG A O 1
ATOM 833 N N . TYR A 1 106 ? -4.571 4.796 -7.483 1.00 97.38 106 TYR A N 1
ATOM 834 C CA . TYR A 1 106 ? -3.755 4.470 -6.310 1.00 97.38 106 TYR A CA 1
ATOM 835 C C . TYR A 1 106 ? -2.793 5.595 -5.911 1.00 97.38 1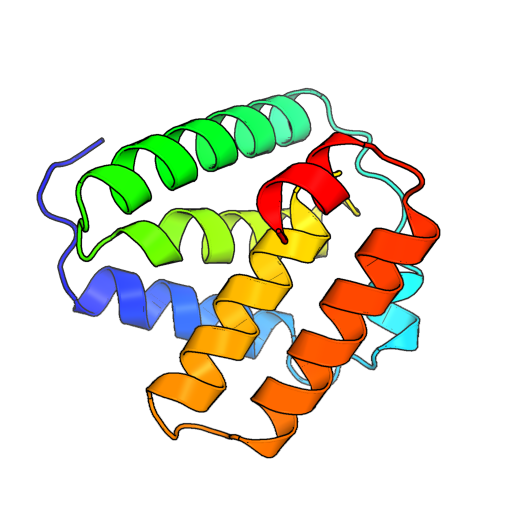06 TYR A C 1
ATOM 837 O O . TYR A 1 106 ? -2.468 5.723 -4.731 1.00 97.38 106 TYR A O 1
ATOM 845 N N . GLY A 1 107 ? -2.367 6.439 -6.856 1.00 95.69 107 GLY A N 1
ATOM 846 C CA . GLY A 1 107 ? -1.606 7.652 -6.557 1.00 95.69 107 GLY A CA 1
ATOM 847 C C . GLY A 1 107 ? -2.432 8.673 -5.769 1.00 95.69 107 GLY A C 1
ATOM 848 O O . GLY A 1 107 ? -1.960 9.207 -4.766 1.00 95.69 107 GLY A O 1
ATOM 849 N N . ARG A 1 108 ? -3.688 8.899 -6.174 1.00 96.62 108 ARG A N 1
ATOM 850 C CA . ARG A 1 108 ? -4.641 9.755 -5.448 1.00 96.62 108 ARG A CA 1
ATOM 851 C C . ARG A 1 108 ? -4.971 9.196 -4.069 1.00 96.62 108 ARG A C 1
ATOM 853 O O . ARG A 1 108 ? -4.933 9.947 -3.100 1.00 96.62 108 ARG A O 1
ATOM 860 N N . LEU A 1 109 ? -5.205 7.889 -3.977 1.00 95.69 109 LEU A N 1
ATOM 861 C CA . LEU A 1 109 ? -5.450 7.200 -2.713 1.00 95.69 109 LEU A CA 1
ATOM 862 C C . LEU A 1 109 ? -4.267 7.339 -1.745 1.00 95.69 109 LEU A C 1
ATOM 864 O O . LEU A 1 109 ? -4.457 7.601 -0.560 1.00 95.69 109 LEU A O 1
ATOM 868 N N . ALA A 1 110 ? -3.038 7.185 -2.243 1.00 95.38 110 ALA A N 1
ATOM 869 C CA . ALA A 1 110 ? -1.835 7.356 -1.436 1.00 95.38 110 ALA A CA 1
ATOM 870 C C . ALA A 1 110 ? -1.703 8.782 -0.882 1.00 95.38 110 ALA A C 1
ATOM 872 O O . ALA A 1 110 ? -1.336 8.945 0.282 1.00 95.38 110 ALA A O 1
ATOM 873 N N . LEU A 1 111 ? -2.023 9.797 -1.691 1.00 92.50 111 LEU A N 1
ATOM 874 C CA . LEU A 1 111 ? -2.022 11.196 -1.262 1.00 92.50 111 LEU A CA 1
ATOM 875 C C . LEU A 1 111 ? -3.080 11.448 -0.182 1.00 92.50 111 LEU A C 1
ATOM 877 O O . LEU A 1 111 ? -2.766 11.977 0.877 1.00 92.50 111 LEU A O 1
ATOM 881 N N . GLU A 1 112 ? -4.306 10.980 -0.401 1.00 93.31 112 GLU A N 1
ATOM 882 C CA . GLU A 1 112 ? -5.385 11.125 0.576 1.00 93.31 112 GLU A CA 1
ATOM 883 C C . GLU A 1 112 ? -5.071 10.418 1.904 1.00 93.31 112 GLU A C 1
ATOM 885 O O . GLU A 1 112 ? -5.331 10.950 2.985 1.00 93.31 112 GLU A O 1
ATOM 890 N N . MET A 1 113 ? -4.461 9.231 1.849 1.00 92.12 113 MET A N 1
ATOM 891 C CA . MET A 1 113 ? -3.963 8.553 3.045 1.00 92.12 113 MET A CA 1
ATOM 892 C C . MET A 1 113 ? -2.900 9.370 3.780 1.00 92.12 113 MET A C 1
ATOM 894 O O . MET A 1 113 ? -2.910 9.408 5.012 1.00 92.12 113 MET A O 1
ATOM 898 N N . ALA A 1 114 ? -1.977 9.998 3.047 1.00 87.69 114 ALA A N 1
ATOM 899 C CA . ALA A 1 114 ? -0.943 10.837 3.636 1.00 87.69 114 ALA A CA 1
ATOM 900 C C . ALA A 1 114 ? -1.559 12.036 4.367 1.00 87.69 114 ALA A C 1
ATOM 902 O O . ALA A 1 114 ? -1.233 12.250 5.537 1.00 87.69 114 ALA A O 1
ATOM 903 N N . ASP A 1 115 ? -2.511 12.722 3.732 1.00 86.75 115 ASP A N 1
ATOM 904 C CA . ASP A 1 115 ? -3.206 13.883 4.298 1.00 86.75 115 ASP A CA 1
ATOM 905 C C . ASP A 1 115 ? -3.969 13.526 5.582 1.00 86.75 115 ASP A C 1
ATOM 907 O O . ASP A 1 115 ? -3.907 14.248 6.577 1.00 86.75 115 ASP A O 1
ATOM 911 N N . ARG A 1 116 ? -4.629 12.360 5.616 1.00 83.44 116 ARG A N 1
ATOM 912 C CA . ARG A 1 116 ? -5.340 11.867 6.811 1.00 83.44 116 ARG A CA 1
ATOM 913 C C . ARG A 1 116 ? -4.404 11.439 7.944 1.00 83.44 116 ARG A C 1
ATOM 915 O O . ARG A 1 116 ? -4.815 11.428 9.102 1.00 83.44 116 ARG A O 1
ATOM 922 N N . SER A 1 117 ? -3.168 11.045 7.631 1.00 73.31 117 SER A N 1
ATOM 923 C CA . SER A 1 117 ? -2.251 10.451 8.614 1.00 73.31 117 SER A CA 1
ATOM 924 C C . SER A 1 117 ? -1.629 11.458 9.587 1.00 73.31 117 SER A C 1
ATOM 926 O O . SER A 1 117 ? -1.082 11.036 10.605 1.00 73.31 117 SER A O 1
ATOM 928 N N . ASN A 1 118 ? -1.693 12.764 9.286 1.00 60.34 118 ASN A N 1
ATOM 929 C CA . ASN A 1 118 ? -1.106 13.863 10.070 1.00 60.34 118 ASN A CA 1
ATOM 930 C C . ASN A 1 118 ? 0.356 13.604 10.529 1.00 60.34 118 ASN A C 1
ATOM 932 O O . ASN A 1 118 ? 0.818 14.174 11.519 1.00 60.34 118 ASN A O 1
ATOM 936 N N . SER A 1 119 ? 1.087 12.717 9.833 1.00 55.22 119 SER A N 1
ATOM 937 C CA . SER A 1 119 ? 2.419 12.242 10.221 1.00 55.22 119 SER A CA 1
ATOM 938 C C . SER A 1 119 ? 3.506 12.942 9.393 1.00 55.22 119 SER A C 1
ATOM 940 O O . SER A 1 119 ? 3.548 12.769 8.169 1.00 55.22 119 SER A O 1
ATOM 942 N N . PRO A 1 120 ? 4.444 13.680 10.026 1.00 50.34 120 PRO A N 1
ATOM 943 C CA . PRO A 1 120 ? 5.494 14.428 9.327 1.00 50.34 120 PRO A CA 1
ATOM 944 C C . PRO A 1 120 ? 6.375 13.567 8.409 1.00 50.34 120 PRO A C 1
ATOM 946 O O . PRO A 1 120 ? 6.840 14.039 7.373 1.00 50.34 120 PRO A O 1
ATOM 949 N N . LYS A 1 121 ? 6.584 12.288 8.760 1.00 52.41 121 LYS A N 1
ATOM 950 C CA . LYS A 1 121 ? 7.420 11.347 7.994 1.00 52.41 121 LYS A CA 1
ATOM 951 C C . LYS A 1 121 ? 6.854 11.017 6.614 1.00 52.41 121 LYS A C 1
ATOM 953 O O . LYS A 1 121 ? 7.623 10.796 5.680 1.00 52.41 121 LYS A O 1
ATOM 958 N N . VAL A 1 122 ? 5.528 10.943 6.490 1.00 52.19 122 VAL A N 1
ATOM 959 C CA . VAL A 1 122 ? 4.869 10.615 5.216 1.00 52.19 122 VAL A CA 1
ATOM 960 C C . VAL A 1 122 ? 5.028 11.780 4.241 1.00 52.19 122 VAL A C 1
ATOM 962 O O . VAL A 1 122 ? 5.339 11.567 3.073 1.00 52.19 122 VAL A O 1
ATOM 965 N N . ILE A 1 123 ? 4.928 13.008 4.753 1.00 50.50 123 ILE A N 1
ATOM 966 C CA . ILE A 1 123 ? 5.117 14.242 3.985 1.00 50.50 123 ILE A CA 1
ATOM 967 C C . ILE A 1 123 ? 6.588 14.397 3.567 1.00 50.50 123 ILE A C 1
ATOM 969 O O . ILE A 1 123 ? 6.863 14.706 2.412 1.00 50.50 123 ILE A O 1
ATOM 973 N N . SER A 1 124 ? 7.545 14.100 4.456 1.00 48.06 124 SER A N 1
ATOM 974 C CA . SER A 1 124 ? 8.985 14.239 4.168 1.00 48.06 124 SER A CA 1
ATOM 975 C C . SER A 1 124 ? 9.567 13.207 3.195 1.00 48.06 124 SER A C 1
ATOM 977 O O . SER A 1 124 ? 10.708 13.350 2.779 1.00 48.06 124 SER A O 1
ATOM 979 N N . LEU A 1 125 ? 8.846 12.115 2.917 1.00 47.72 125 LEU A N 1
ATOM 980 C CA . LEU A 1 125 ? 9.251 11.099 1.934 1.00 47.72 125 LEU A CA 1
ATOM 981 C C . LEU A 1 125 ? 8.546 11.281 0.581 1.00 47.72 125 LEU A C 1
ATOM 983 O O . LEU A 1 125 ? 8.933 10.632 -0.390 1.00 47.72 125 LEU A O 1
ATOM 987 N N . ALA A 1 126 ? 7.501 12.113 0.535 1.00 45.69 126 ALA A N 1
ATOM 988 C CA . ALA A 1 126 ? 6.742 12.434 -0.670 1.00 45.69 126 ALA A CA 1
ATOM 989 C C . ALA A 1 126 ? 7.276 13.679 -1.410 1.00 45.69 126 ALA A C 1
ATOM 991 O O . ALA A 1 126 ? 7.014 13.816 -2.605 1.00 45.69 126 ALA A O 1
ATOM 992 N N . TYR A 1 127 ? 8.025 14.542 -0.714 1.00 32.62 127 TYR A N 1
ATOM 993 C CA . TYR A 1 127 ? 8.744 15.715 -1.234 1.00 32.62 127 TYR A CA 1
ATOM 994 C C . TYR A 1 127 ? 10.259 15.508 -1.154 1.00 32.62 127 TYR A C 1
ATOM 996 O O . TYR A 1 127 ? 10.966 16.046 -2.035 1.00 32.62 127 TYR A O 1
#